Protein AF-A0A561DZ46-F1 (afdb_monomer)

Foldseek 3Di:
DDFFWKDAPNAIWTFDDDDPVQWTWTAHPVDRVDIDIDRVVRIDGDDD

Sequence (48 aa):
MQDQLVQYNGKNYVLLYRYSSDYCEIQDTKNRYQILLVEYSKLSFKTN

Radius of gyration: 9.93 Å; Cα contacts (8 Å, |Δi|>4): 83; chains: 1; bounding box: 26×22×26 Å

Solvent-accessible surface area (backbone atoms only — not comparable to full-atom values): 2957 Å² total; per-residue (Å²): 134,82,82,46,55,31,32,48,96,91,40,64,25,32,54,77,46,77,54,94,80,55,33,25,38,34,28,36,76,89,38,86,88,46,70,46,81,42,55,51,88,65,51,44,72,72,78,129

pLDDT: mean 90.31, std 11.5, range [48.94, 97.31]

Organism: NCBI:txid220685

Mean predicted aligned error: 3.77 Å

Secondary structure (DSSP, 8-state):
---EEEEETTEEEEEEEE-TTSEEEEEETTEEEEEEEEEGGGPEE---

Nearest PDB structures (foldseek):
  2ed1-assembly1_A  TM=8.143E-01  e=9.038E-01  Homo sapiens
  3k2z-assembly1_B  TM=6.875E-01  e=3.937E-01  Thermotoga maritima
  8hlo-assembly1_A  TM=7.718E-01  e=1.216E+00  Mus musculus
  8t3d-assembly1_AM  TM=7.666E-01  e=2.337E+00  Saccharomyces cerevisiae
  1jhf-assembly1_B  TM=5.343E-01  e=5.621E-01  Escherichia coli

Structure (mmCIF, N/CA/C/O backbone):
data_AF-A0A561DZ46-F1
#
_entry.id   AF-A0A561DZ46-F1
#
loop_
_atom_site.group_PDB
_atom_site.id
_atom_site.type_symbol
_atom_site.label_atom_id
_atom_site.label_alt_id
_atom_site.label_comp_id
_atom_site.label_asym_id
_atom_site.label_entity_id
_atom_site.label_seq_id
_atom_site.pdbx_PDB_ins_code
_atom_site.Cartn_x
_atom_site.Cartn_y
_atom_site.Cartn_z
_atom_site.occupancy
_atom_site.B_iso_or_equiv
_atom_site.auth_seq_id
_atom_site.auth_comp_id
_atom_site.auth_asym_id
_atom_site.auth_atom_id
_atom_site.pdbx_PDB_model_num
ATOM 1 N N . MET A 1 1 ? 0.358 18.208 -4.107 1.00 48.94 1 MET A N 1
ATOM 2 C CA . MET A 1 1 ? -0.383 16.958 -4.379 1.00 48.94 1 MET A CA 1
ATOM 3 C C . MET A 1 1 ? -1.019 16.548 -3.066 1.00 48.94 1 MET A C 1
ATOM 5 O O . MET A 1 1 ? -0.369 16.720 -2.047 1.00 48.94 1 MET A O 1
ATOM 9 N N . GLN A 1 2 ? -2.295 16.173 -3.062 1.00 58.97 2 GLN A N 1
ATOM 10 C CA . GLN A 1 2 ? -2.994 15.795 -1.833 1.00 58.97 2 GLN A CA 1
ATOM 11 C C . GLN A 1 2 ? -2.575 14.369 -1.464 1.00 58.97 2 GLN A C 1
ATOM 13 O O . GLN A 1 2 ? -2.656 13.486 -2.316 1.00 58.97 2 GLN A O 1
ATOM 18 N N . ASP A 1 3 ? -2.101 14.157 -0.237 1.00 77.19 3 ASP A N 1
ATOM 19 C CA . ASP A 1 3 ? -1.680 12.835 0.231 1.00 77.19 3 ASP A CA 1
ATOM 20 C C . ASP A 1 3 ? -2.889 11.889 0.247 1.00 77.19 3 ASP A C 1
ATOM 22 O O . ASP A 1 3 ? -3.848 12.091 0.997 1.00 77.19 3 ASP A O 1
ATOM 26 N N . GLN A 1 4 ? -2.873 10.864 -0.608 1.00 90.31 4 GLN A N 1
ATOM 27 C CA . GLN A 1 4 ? -3.974 9.908 -0.698 1.00 90.31 4 GLN A CA 1
ATOM 28 C C . GLN A 1 4 ? -3.825 8.845 0.397 1.00 90.31 4 GLN A C 1
ATOM 30 O O . GLN A 1 4 ? -2.950 7.980 0.330 1.00 90.31 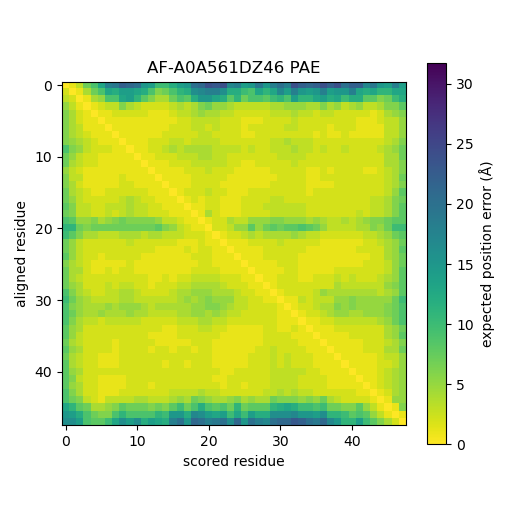4 GLN A O 1
ATOM 35 N N . LEU A 1 5 ? -4.687 8.907 1.415 1.00 93.62 5 LEU A N 1
ATOM 36 C CA . LEU A 1 5 ? -4.722 7.926 2.500 1.00 93.62 5 LEU A CA 1
ATOM 37 C C . LEU A 1 5 ? -5.336 6.604 2.033 1.00 93.62 5 LEU A C 1
ATOM 39 O O . LEU A 1 5 ? -6.430 6.567 1.465 1.00 93.62 5 LEU A O 1
ATOM 43 N N . VAL A 1 6 ? -4.646 5.509 2.337 1.00 94.88 6 VAL A N 1
ATOM 44 C CA . VAL A 1 6 ? -5.047 4.146 1.978 1.00 94.88 6 VAL A CA 1
ATOM 45 C C . VAL A 1 6 ? -4.924 3.214 3.178 1.00 94.88 6 VAL A C 1
ATOM 47 O O . VAL A 1 6 ? -4.176 3.476 4.122 1.00 94.88 6 VAL A O 1
ATOM 50 N N . GLN A 1 7 ? -5.662 2.110 3.155 1.00 95.62 7 GLN A N 1
ATOM 51 C CA . GLN A 1 7 ? -5.539 1.038 4.135 1.00 95.62 7 GLN A CA 1
ATOM 52 C C . GLN A 1 7 ? -4.971 -0.227 3.507 1.00 95.62 7 GLN A C 1
ATOM 54 O O . GLN A 1 7 ? -5.407 -0.648 2.438 1.00 95.62 7 GLN A O 1
ATOM 59 N N . TYR A 1 8 ? -4.033 -0.846 4.221 1.00 95.50 8 TYR A N 1
ATOM 60 C CA . TYR A 1 8 ? -3.438 -2.132 3.879 1.00 95.50 8 TYR A CA 1
ATOM 61 C C . TYR A 1 8 ? -3.319 -2.973 5.152 1.00 95.50 8 TYR A C 1
ATOM 63 O O . TYR A 1 8 ? -2.790 -2.504 6.162 1.00 95.50 8 TYR A O 1
ATOM 71 N N . ASN A 1 9 ? -3.863 -4.194 5.140 1.00 94.44 9 ASN A N 1
ATOM 72 C CA . ASN A 1 9 ? -3.895 -5.100 6.299 1.00 94.44 9 ASN A CA 1
ATOM 73 C C . ASN A 1 9 ? -4.379 -4.432 7.607 1.00 94.44 9 ASN A C 1
ATOM 75 O O . ASN A 1 9 ? -3.802 -4.626 8.676 1.00 94.44 9 ASN A O 1
ATOM 79 N N . GLY A 1 10 ? -5.420 -3.596 7.518 1.00 92.31 10 GLY A N 1
ATOM 80 C CA . GLY A 1 10 ? -6.021 -2.911 8.670 1.00 92.31 10 GLY A CA 1
ATOM 81 C C . GLY A 1 10 ? -5.224 -1.724 9.233 1.00 92.31 10 GLY A C 1
ATOM 82 O O . GLY A 1 10 ? -5.653 -1.123 10.217 1.00 92.31 10 GLY A O 1
ATOM 83 N N . LYS A 1 11 ? -4.090 -1.350 8.627 1.00 93.81 11 LYS A N 1
ATOM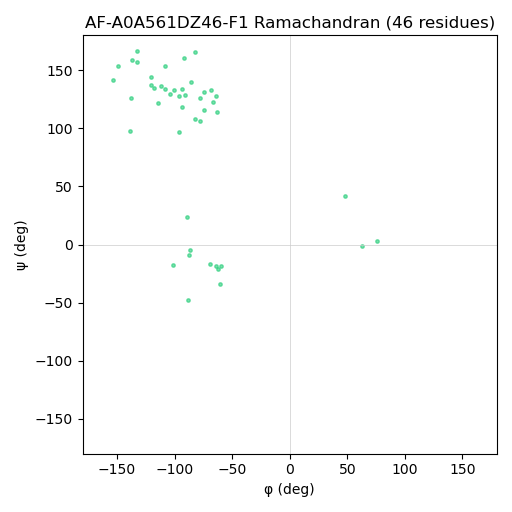 84 C CA . LYS A 1 11 ? -3.282 -0.177 9.008 1.00 93.81 11 LYS A CA 1
ATOM 85 C C . LYS A 1 11 ? -3.392 0.937 7.963 1.00 93.81 11 LYS A C 1
ATOM 87 O O . LYS A 1 11 ? -3.666 0.664 6.798 1.00 93.81 11 LYS A O 1
ATOM 92 N N . ASN A 1 12 ? -3.194 2.189 8.389 1.00 93.94 12 ASN A N 1
ATOM 93 C CA . ASN A 1 12 ? -3.282 3.367 7.518 1.00 93.94 12 ASN A CA 1
ATOM 94 C C . ASN A 1 12 ? -1.904 3.755 6.965 1.00 93.94 12 ASN A C 1
ATOM 96 O O . ASN A 1 12 ? -0.941 3.901 7.725 1.00 93.94 12 ASN A O 1
ATOM 100 N N . TYR A 1 13 ? -1.865 4.009 5.664 1.00 95.62 13 TYR A N 1
ATOM 101 C CA . TYR A 1 13 ? -0.688 4.412 4.908 1.00 95.62 13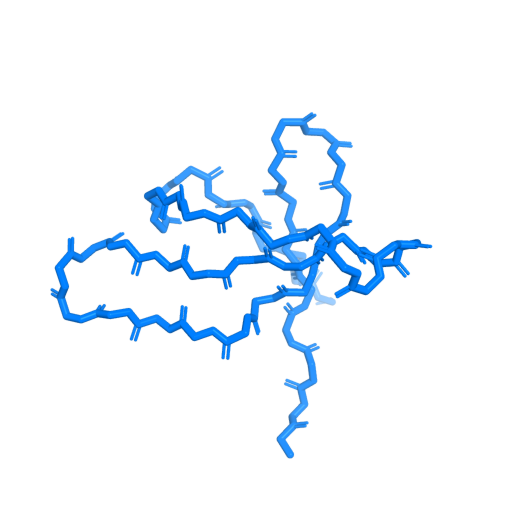 TYR A CA 1
ATOM 102 C C . TYR A 1 13 ? -1.009 5.614 4.011 1.00 95.62 13 TYR A C 1
ATOM 104 O O . TYR A 1 13 ? -2.175 5.937 3.776 1.00 95.62 13 TYR A O 1
ATOM 112 N N . VAL A 1 14 ? 0.034 6.249 3.487 1.00 95.19 14 VAL A N 1
ATOM 113 C CA . VAL A 1 14 ? -0.047 7.203 2.375 1.00 95.19 14 VAL A CA 1
ATOM 114 C C . VAL A 1 14 ? 0.373 6.491 1.096 1.00 95.19 14 VAL A C 1
ATOM 116 O O . VAL A 1 14 ? 1.396 5.808 1.090 1.00 95.19 14 VAL A O 1
ATOM 119 N N . LEU A 1 15 ? -0.393 6.644 0.017 1.00 94.81 15 LEU A N 1
ATOM 120 C CA . LEU A 1 15 ? 0.030 6.223 -1.316 1.00 94.81 15 LEU A CA 1
ATOM 121 C C . LEU A 1 15 ? 1.071 7.213 -1.852 1.00 94.81 15 LEU A C 1
ATOM 123 O O . LEU A 1 15 ? 0.750 8.378 -2.076 1.00 94.81 15 LEU A O 1
ATOM 127 N N . LEU A 1 16 ? 2.302 6.747 -2.069 1.00 94.50 16 LEU A N 1
ATOM 128 C CA . LEU A 1 16 ? 3.388 7.578 -2.593 1.00 94.50 16 LEU A CA 1
ATOM 129 C C . LEU A 1 16 ? 3.409 7.583 -4.120 1.00 94.50 16 LEU A C 1
ATOM 131 O O . LEU A 1 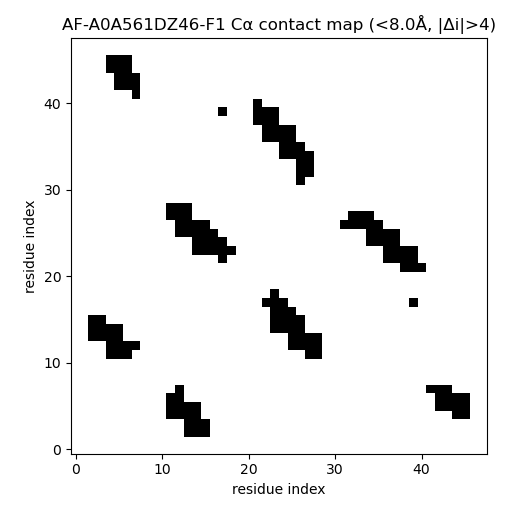16 ? 3.515 8.636 -4.747 1.00 94.50 16 LEU A O 1
ATOM 135 N N . TYR A 1 17 ? 3.320 6.395 -4.717 1.00 94.12 17 TYR A N 1
ATOM 136 C CA . TYR A 1 17 ? 3.460 6.228 -6.157 1.00 94.12 17 TYR A CA 1
ATOM 137 C C . TYR A 1 17 ? 2.710 4.993 -6.655 1.00 94.12 17 TYR A C 1
ATOM 139 O O . TYR A 1 17 ? 2.720 3.948 -6.004 1.00 94.12 17 TYR A O 1
ATOM 147 N N . ARG A 1 18 ? 2.082 5.100 -7.832 1.00 93.56 18 ARG A N 1
ATOM 148 C CA . ARG A 1 18 ? 1.432 3.987 -8.537 1.00 93.56 18 ARG A CA 1
ATOM 149 C C . ARG A 1 18 ? 2.182 3.709 -9.835 1.00 93.56 18 ARG A C 1
ATOM 151 O O . ARG A 1 18 ? 2.277 4.587 -10.689 1.00 93.56 18 ARG A O 1
ATOM 158 N N . TYR A 1 19 ? 2.671 2.485 -9.986 1.00 93.94 19 TYR A N 1
ATOM 159 C CA . TYR A 1 19 ? 3.337 2.035 -11.203 1.00 93.94 19 TYR A CA 1
ATOM 160 C C . TYR A 1 19 ? 2.316 1.603 -12.261 1.00 93.94 19 TYR A C 1
ATOM 162 O O . TYR A 1 19 ? 1.144 1.363 -11.969 1.00 93.94 19 TYR A O 1
ATOM 170 N N . SER A 1 20 ? 2.783 1.448 -13.500 1.00 92.81 20 SER A N 1
ATOM 171 C CA . SER A 1 20 ? 2.001 0.835 -14.580 1.00 92.81 20 SER A CA 1
ATOM 172 C C . SER A 1 20 ? 1.778 -0.671 -14.390 1.00 92.81 20 SER A C 1
ATOM 174 O O . SER A 1 20 ? 0.902 -1.233 -15.034 1.00 92.81 20 SER A O 1
ATOM 176 N N . SER A 1 21 ? 2.553 -1.321 -13.516 1.00 87.50 21 SER A N 1
ATOM 177 C CA . SER A 1 21 ? 2.575 -2.773 -13.293 1.00 87.50 21 SER A CA 1
ATOM 178 C C . SER A 1 21 ? 1.582 -3.279 -12.235 1.00 87.50 21 SER A C 1
ATOM 180 O O . SER A 1 21 ? 1.825 -4.314 -11.633 1.00 87.50 21 SER A O 1
ATOM 182 N N . ASP A 1 22 ? 0.501 -2.549 -11.956 1.00 94.50 22 ASP A N 1
ATOM 183 C CA . ASP A 1 22 ? -0.470 -2.817 -10.872 1.00 94.50 22 ASP A CA 1
ATOM 184 C C . ASP A 1 22 ? 0.077 -2.749 -9.433 1.00 94.50 22 ASP A C 1
ATOM 186 O O . ASP A 1 22 ? -0.688 -2.868 -8.474 1.00 94.50 22 ASP A O 1
ATOM 190 N N . TYR A 1 23 ? 1.370 -2.480 -9.251 1.00 96.88 23 TYR A N 1
ATOM 191 C CA . TYR A 1 23 ? 1.975 -2.244 -7.941 1.00 96.88 23 TYR A CA 1
ATOM 192 C C . TYR A 1 23 ? 1.993 -0.759 -7.564 1.00 96.88 23 TYR A C 1
ATOM 194 O O . TYR A 1 23 ? 1.912 0.143 -8.405 1.00 96.88 23 TYR A O 1
ATOM 202 N N . CYS A 1 24 ? 2.148 -0.497 -6.272 1.00 96.56 24 CYS A N 1
ATOM 203 C CA . CYS A 1 24 ? 2.318 0.834 -5.713 1.00 96.56 24 CYS A CA 1
ATOM 204 C C . CYS A 1 24 ? 3.180 0.827 -4.449 1.00 96.56 24 CYS A C 1
ATOM 206 O O . CYS A 1 24 ? 3.212 -0.158 -3.708 1.00 96.56 24 CYS A O 1
ATOM 208 N N . GLU A 1 25 ? 3.829 1.958 -4.188 1.00 97.12 25 GLU A N 1
ATOM 209 C CA . GLU A 1 25 ? 4.522 2.230 -2.933 1.00 97.12 25 GLU A CA 1
ATOM 210 C C . GLU A 1 25 ? 3.583 2.923 -1.949 1.00 97.12 25 GLU A C 1
ATOM 212 O O . GLU A 1 25 ? 2.966 3.947 -2.262 1.00 97.12 25 GLU A O 1
ATOM 217 N N . ILE A 1 26 ? 3.503 2.372 -0.742 1.00 96.75 26 ILE A N 1
ATOM 218 C CA . ILE A 1 26 ? 2.772 2.958 0.380 1.00 96.75 26 ILE A CA 1
ATOM 219 C C . ILE A 1 26 ? 3.719 3.211 1.553 1.00 96.75 26 ILE A C 1
ATOM 221 O O . ILE A 1 26 ? 4.624 2.418 1.806 1.00 96.75 26 ILE A O 1
ATOM 225 N N . GLN A 1 27 ? 3.503 4.297 2.290 1.00 96.81 27 GLN A N 1
ATOM 226 C CA . GLN A 1 27 ? 4.327 4.692 3.435 1.00 96.81 27 GLN A CA 1
ATOM 227 C C . GLN A 1 27 ? 3.516 4.710 4.723 1.00 96.81 27 GLN A C 1
ATOM 229 O O . GLN A 1 27 ? 2.393 5.216 4.750 1.00 96.81 27 GLN A O 1
ATOM 234 N N . ASP A 1 28 ? 4.073 4.141 5.793 1.00 94.69 28 ASP A N 1
ATOM 235 C CA . ASP A 1 28 ? 3.405 4.131 7.093 1.00 94.69 28 ASP A CA 1
ATOM 236 C C . ASP A 1 28 ? 3.246 5.568 7.615 1.00 94.69 28 ASP A C 1
ATOM 238 O O . ASP A 1 28 ? 4.210 6.329 7.712 1.00 94.69 28 ASP A O 1
ATOM 242 N N . THR A 1 29 ? 2.015 5.934 7.982 1.00 91.81 29 THR A N 1
ATOM 243 C CA . THR A 1 29 ? 1.682 7.284 8.480 1.00 91.81 29 THR A CA 1
ATOM 244 C C . THR A 1 29 ? 2.392 7.655 9.785 1.00 91.81 29 THR A C 1
ATOM 246 O O . THR A 1 29 ? 2.517 8.836 10.102 1.00 91.81 29 THR A O 1
ATOM 249 N N . LYS A 1 30 ? 2.861 6.666 10.554 1.00 92.38 30 LYS A N 1
ATOM 250 C CA . LYS A 1 30 ? 3.587 6.849 11.818 1.00 92.38 30 LYS A CA 1
ATOM 251 C C . LYS A 1 30 ? 5.096 6.671 11.664 1.00 92.38 30 LYS A C 1
ATOM 253 O O . LYS A 1 30 ? 5.839 7.098 12.544 1.00 92.38 30 LYS A O 1
ATOM 258 N N . ASN A 1 31 ? 5.559 6.048 10.579 1.00 91.50 31 ASN A N 1
ATOM 259 C CA . ASN A 1 31 ? 6.976 5.811 10.323 1.00 91.50 31 ASN A CA 1
ATOM 260 C C . ASN A 1 31 ? 7.338 6.059 8.852 1.00 91.50 31 ASN A C 1
ATOM 262 O O . ASN A 1 31 ? 7.264 5.165 8.011 1.00 91.50 31 ASN A O 1
ATOM 266 N N . ARG A 1 32 ? 7.860 7.258 8.571 1.00 87.94 32 ARG A N 1
ATOM 267 C CA . ARG A 1 32 ? 8.271 7.681 7.223 1.00 87.94 32 ARG A CA 1
ATOM 268 C C . ARG A 1 32 ? 9.362 6.819 6.570 1.00 87.94 32 ARG A C 1
ATOM 270 O O . ARG A 1 32 ? 9.550 6.894 5.363 1.00 87.94 32 ARG A O 1
ATOM 277 N N . TYR A 1 33 ? 10.106 6.022 7.336 1.00 92.94 33 TYR A N 1
ATOM 278 C CA . TYR A 1 33 ? 11.141 5.141 6.781 1.00 92.94 33 TYR A CA 1
ATOM 279 C C . TYR A 1 33 ? 10.592 3.774 6.359 1.00 92.94 33 TYR A C 1
ATOM 281 O O . TYR A 1 33 ? 11.305 2.994 5.735 1.00 92.94 33 TYR A O 1
ATOM 289 N N . GLN A 1 34 ? 9.334 3.473 6.690 1.00 93.50 34 GLN A N 1
ATOM 290 C CA . GLN A 1 34 ? 8.693 2.219 6.332 1.00 93.50 34 GLN A CA 1
ATOM 291 C C . GLN A 1 34 ? 7.863 2.394 5.060 1.00 93.50 34 GLN A C 1
ATOM 293 O O . GLN A 1 34 ? 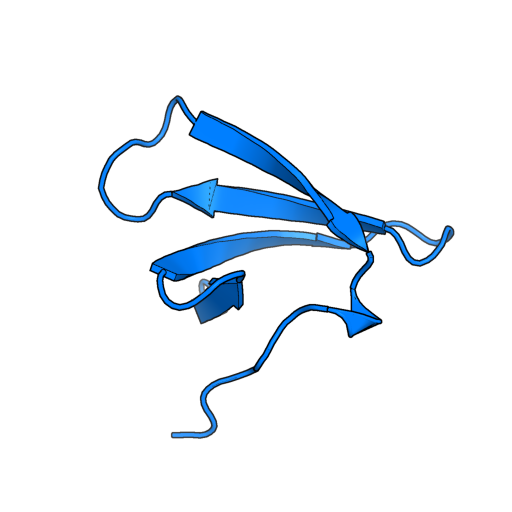6.713 2.833 5.107 1.00 93.50 34 GLN A O 1
ATOM 298 N N . ILE A 1 35 ? 8.469 2.022 3.933 1.00 96.12 35 ILE A N 1
ATOM 299 C CA . ILE A 1 35 ? 7.838 1.991 2.613 1.00 96.12 35 ILE A CA 1
ATOM 300 C C . ILE A 1 35 ? 7.624 0.531 2.215 1.00 96.12 35 ILE A C 1
ATOM 302 O O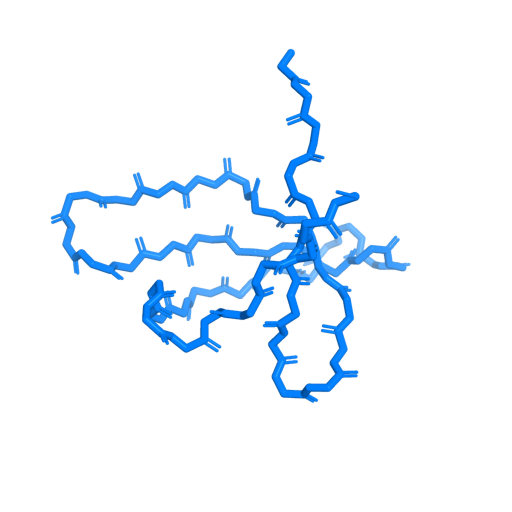 . ILE A 1 35 ? 8.518 -0.300 2.376 1.00 96.12 35 ILE A O 1
ATOM 306 N N . LEU A 1 36 ? 6.429 0.214 1.726 1.00 97.31 36 LEU A N 1
ATOM 307 C CA . LEU A 1 36 ? 6.049 -1.116 1.264 1.00 97.31 36 LEU A CA 1
ATOM 308 C C . LEU A 1 36 ? 5.647 -1.051 -0.208 1.00 97.31 36 LEU A C 1
ATOM 310 O O . LE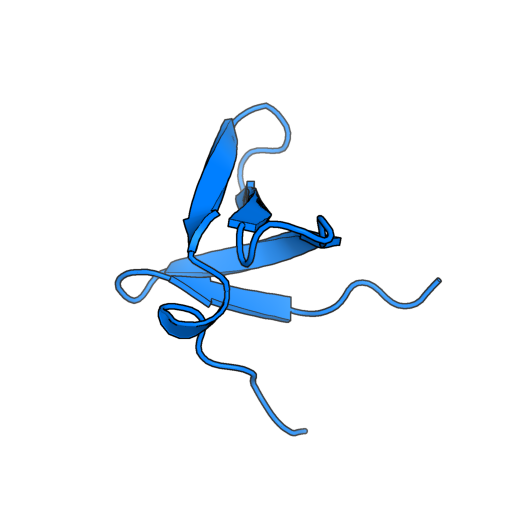U A 1 36 ? 4.888 -0.167 -0.599 1.00 97.31 36 LEU A O 1
ATOM 314 N N . LEU A 1 37 ? 6.099 -2.028 -0.992 1.00 97.19 37 LEU A N 1
ATOM 315 C CA . LEU A 1 37 ? 5.616 -2.268 -2.348 1.00 97.19 37 LEU A CA 1
ATOM 316 C C . LEU A 1 37 ? 4.490 -3.305 -2.290 1.00 97.19 37 LEU A C 1
ATOM 318 O O . LEU A 1 37 ? 4.706 -4.433 -1.844 1.00 97.19 37 LEU A O 1
ATOM 322 N N . VAL A 1 38 ? 3.287 -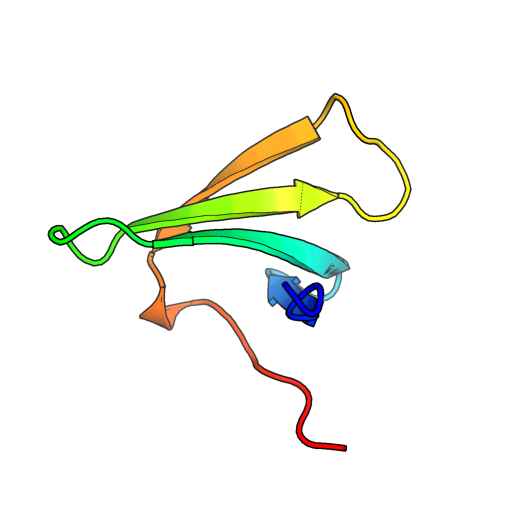2.926 -2.715 1.00 97.19 38 VAL A N 1
ATOM 323 C CA . VAL A 1 38 ? 2.091 -3.779 -2.650 1.00 97.19 38 VAL A CA 1
ATOM 324 C C . VAL A 1 38 ? 1.282 -3.689 -3.938 1.00 97.19 38 VAL A C 1
ATOM 326 O O . VAL A 1 38 ? 1.408 -2.728 -4.690 1.00 97.19 38 VAL A O 1
ATOM 329 N N . GLU A 1 39 ? 0.443 -4.688 -4.199 1.00 97.00 39 GLU A N 1
ATOM 330 C CA . GLU A 1 39 ? -0.530 -4.624 -5.294 1.00 97.00 39 GLU A CA 1
ATOM 331 C C . GLU A 1 39 ? -1.610 -3.584 -4.978 1.00 97.00 39 GLU A C 1
ATOM 333 O O . GLU A 1 39 ? -2.196 -3.592 -3.891 1.00 97.00 39 GLU A O 1
ATOM 338 N N . TYR A 1 40 ? -1.915 -2.719 -5.943 1.00 95.19 40 TYR A N 1
ATOM 339 C CA . TYR A 1 40 ? -2.880 -1.630 -5.792 1.00 95.19 40 TYR A CA 1
ATOM 340 C C . TYR A 1 40 ? -4.289 -2.139 -5.454 1.00 95.19 40 TYR A C 1
ATOM 342 O O . TYR A 1 40 ? -5.006 -1.520 -4.672 1.00 95.19 40 TYR A O 1
ATOM 350 N N . SER A 1 41 ? -4.666 -3.306 -5.984 1.00 95.69 41 SER A N 1
ATOM 351 C CA . SER A 1 41 ? -5.950 -3.974 -5.725 1.00 95.69 41 SER A CA 1
ATOM 352 C C . SER A 1 41 ? -6.146 -4.401 -4.265 1.00 95.69 41 SER A C 1
ATOM 354 O O . SER A 1 41 ? -7.279 -4.631 -3.848 1.00 95.69 41 SER A O 1
ATOM 356 N N . LYS A 1 42 ? -5.069 -4.495 -3.474 1.00 96.62 42 LYS A N 1
ATOM 357 C CA . LYS A 1 42 ? -5.124 -4.844 -2.044 1.00 96.62 42 LYS A CA 1
ATOM 358 C C . LYS A 1 42 ? -5.346 -3.630 -1.143 1.00 96.62 42 LYS A C 1
ATOM 360 O O . LYS A 1 42 ? -5.468 -3.792 0.072 1.00 96.62 42 LYS A O 1
ATOM 365 N N . LEU A 1 43 ? -5.372 -2.424 -1.709 1.00 95.62 43 LEU A N 1
ATOM 366 C CA . LEU A 1 43 ? -5.617 -1.196 -0.966 1.00 95.62 43 LEU A CA 1
ATOM 367 C C . LEU A 1 43 ? -7.112 -0.924 -0.824 1.00 95.62 43 LEU A C 1
ATOM 369 O O . LEU A 1 43 ? -7.885 -1.071 -1.766 1.00 95.62 43 LEU A O 1
ATOM 373 N N . SER A 1 44 ? -7.510 -0.457 0.356 1.00 95.62 44 SER A N 1
ATOM 374 C CA . SER A 1 44 ? -8.831 0.139 0.572 1.00 95.62 44 SER A CA 1
ATOM 375 C C . SER A 1 44 ? -8.705 1.657 0.656 1.00 95.62 44 SER A C 1
ATOM 377 O O . SER A 1 44 ? -7.885 2.179 1.413 1.00 95.62 44 SER A O 1
ATOM 379 N N . PHE A 1 45 ? -9.520 2.370 -0.117 1.00 89.06 45 PHE A N 1
ATOM 380 C CA . PHE A 1 45 ? -9.522 3.831 -0.162 1.00 89.06 45 PHE A CA 1
ATOM 381 C C . PHE A 1 45 ? -10.612 4.355 0.760 1.00 89.06 45 PHE A C 1
ATOM 383 O O . PHE A 1 45 ? -11.767 3.942 0.658 1.00 89.06 45 PHE A O 1
ATOM 390 N N . LYS A 1 46 ? -10.255 5.271 1.662 1.00 74.56 46 LYS A N 1
ATOM 391 C CA . LYS A 1 46 ? -11.267 6.000 2.423 1.00 74.56 46 LYS A CA 1
ATOM 392 C C . LYS A 1 46 ? -11.837 7.090 1.522 1.00 74.56 46 LYS A C 1
ATOM 394 O O . LYS A 1 46 ? -11.160 8.076 1.251 1.00 74.56 46 LYS A O 1
ATOM 399 N N . THR A 1 47 ? -13.060 6.905 1.043 1.00 59.59 47 THR A N 1
ATOM 400 C CA . THR A 1 47 ? -13.887 8.029 0.595 1.00 59.59 47 THR A CA 1
ATOM 401 C C . THR A 1 47 ? -1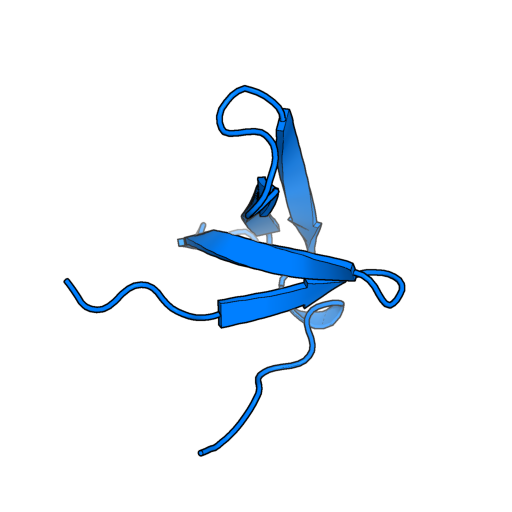4.229 8.871 1.820 1.00 59.59 47 THR A C 1
ATOM 403 O O . THR A 1 47 ? -14.741 8.327 2.801 1.00 59.59 47 THR A O 1
ATOM 406 N N . ASN A 1 48 ? -13.878 10.160 1.781 1.00 53.38 48 ASN A N 1
ATOM 407 C CA . ASN A 1 48 ? -14.482 11.152 2.674 1.00 53.38 48 ASN A CA 1
ATOM 408 C C . ASN A 1 48 ? -15.991 11.225 2.436 1.00 53.38 48 ASN A C 1
ATOM 410 O O . ASN A 1 48 ? -16.399 11.025 1.268 1.00 53.38 48 ASN A O 1
#